Protein AF-A0A960DYG2-F1 (afdb_monomer_lite)

Secondary structure (DSSP, 8-state):
-HHHHHHHHHHHHHHHHHHHHH-TT-EEEEES---SS-----TTPPTTGGGHHHHH-TT--SEE-TTTTSS-TTTTHHHHIIIII-TTTTHHHHHHTT--EEEEEGGGGTT-THHHHHHHHHHTSPPEE-TTS-EEEEE-HHHHHHH---HHHHHHHIIIII--PPPTT--

Sequence (171 aa):
YAEIEARHANDRAFVAAIEDQVGPDAQIFQLPVIEFPEAQPVGRMEDYDLLRGYLADPDGSLSWSYGSIKGRPDSGWQFTLRDRIGPIGALPALLGLGFDGIWIDTYGYVDNPDEVDQIVEAVGVEPLVSDDGRFLFLDLTDFARRTAMTDEELRQAAIDLLGVTPPEGTP

Foldseek 3Di:
DVVVVVVLVLLLVLLVVVCVVQNFAAEEEEPDDADPPDGDDQQQDDGCPQCSSVSSCVVPRYHYDPPPLPDDPQNCLSVLCNPPQDPLSCLLLCQLLRHQKYKYFCSNQPVPNVSVVVNCVSLPDDWDAGPVRGMTMRGNPVVVVVVPDDSVRSQVSNCVRRVDRHDPPRD

Structure (mmCIF, N/CA/C/O backbone):
data_AF-A0A960DYG2-F1
#
_entry.id   AF-A0A960DYG2-F1
#
loop_
_atom_site.group_PDB
_atom_site.id
_atom_site.type_symbol
_atom_site.label_atom_id
_atom_site.label_alt_id
_atom_site.label_comp_id
_atom_site.label_asym_id
_atom_site.label_entity_id
_atom_site.label_seq_id
_atom_site.pdbx_PDB_ins_code
_atom_site.Cartn_x
_atom_site.Cartn_y
_atom_site.Cartn_z
_atom_site.occupancy
_atom_site.B_iso_or_equiv
_atom_site.auth_seq_id
_atom_site.auth_comp_id
_atom_site.auth_asym_id
_atom_site.auth_atom_id
_atom_site.pdbx_PDB_model_num
ATOM 1 N N . TYR A 1 1 ? 15.805 5.767 -23.703 1.00 68.44 1 TYR A N 1
ATOM 2 C CA . TYR A 1 1 ? 14.602 6.586 -23.963 1.00 68.44 1 TYR A CA 1
ATOM 3 C C . TYR A 1 1 ? 13.359 5.718 -24.076 1.00 68.44 1 TYR A C 1
ATOM 5 O O . TYR A 1 1 ? 12.535 5.828 -23.185 1.00 68.44 1 TYR A O 1
ATOM 13 N N . ALA A 1 2 ? 13.260 4.810 -25.056 1.00 83.69 2 ALA A N 1
ATOM 14 C CA . ALA A 1 2 ? 12.084 3.940 -25.214 1.00 83.69 2 ALA A CA 1
ATOM 15 C C . ALA A 1 2 ? 11.745 3.091 -23.968 1.00 83.69 2 ALA A C 1
ATOM 17 O O . ALA A 1 2 ? 10.588 3.004 -23.590 1.00 83.69 2 ALA A O 1
ATOM 18 N N . GLU A 1 3 ? 12.744 2.524 -23.285 1.00 82.56 3 GLU A N 1
ATOM 19 C CA . GLU A 1 3 ? 12.521 1.713 -22.071 1.00 82.56 3 G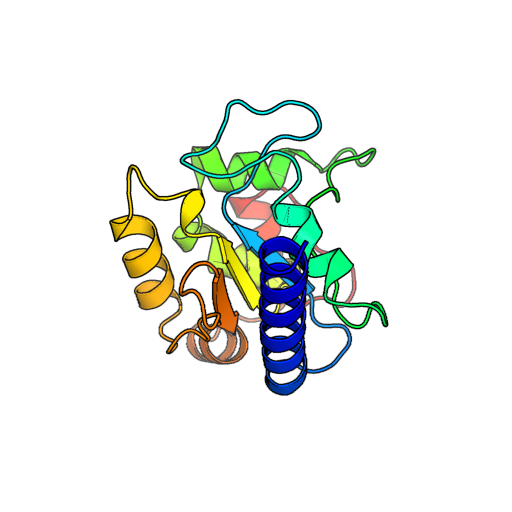LU A CA 1
ATOM 20 C C . GLU A 1 3 ? 11.966 2.528 -20.891 1.00 82.56 3 GLU A C 1
ATOM 22 O O . GLU A 1 3 ? 11.085 2.067 -20.175 1.00 82.56 3 GLU A O 1
ATOM 27 N N . ILE A 1 4 ? 12.439 3.767 -20.716 1.00 83.88 4 ILE A N 1
ATOM 28 C CA . ILE A 1 4 ? 11.950 4.674 -19.664 1.00 83.88 4 ILE A CA 1
ATOM 29 C C . ILE A 1 4 ? 10.500 5.073 -19.951 1.00 83.88 4 ILE A C 1
ATOM 31 O O . ILE A 1 4 ? 9.668 5.093 -19.050 1.00 83.88 4 ILE A O 1
ATOM 35 N N . GLU A 1 5 ? 10.193 5.375 -21.212 1.00 87.69 5 GLU A N 1
ATOM 36 C CA . GLU A 1 5 ? 8.838 5.716 -21.638 1.00 87.69 5 GLU A CA 1
ATOM 37 C C . GLU A 1 5 ? 7.875 4.537 -21.464 1.00 87.69 5 GLU A C 1
ATOM 39 O O . GLU A 1 5 ? 6.790 4.724 -20.918 1.00 87.69 5 GLU A O 1
ATOM 44 N N . ALA A 1 6 ? 8.294 3.328 -21.854 1.00 90.06 6 ALA A N 1
ATOM 45 C CA . ALA A 1 6 ? 7.522 2.106 -21.659 1.00 90.06 6 ALA A CA 1
ATOM 46 C C . ALA A 1 6 ? 7.245 1.846 -20.173 1.00 90.06 6 ALA A C 1
ATOM 48 O O . ALA A 1 6 ? 6.107 1.570 -19.807 1.00 90.06 6 ALA A O 1
ATOM 49 N N . ARG A 1 7 ? 8.250 2.029 -19.308 1.00 90.62 7 ARG A N 1
ATOM 50 C CA . ARG A 1 7 ? 8.089 1.925 -17.853 1.00 90.62 7 ARG A CA 1
ATOM 51 C C . ARG A 1 7 ? 7.061 2.922 -17.321 1.00 90.62 7 ARG A C 1
ATOM 53 O O . ARG A 1 7 ? 6.149 2.537 -16.608 1.00 90.62 7 ARG A O 1
ATOM 60 N N . HIS A 1 8 ? 7.158 4.193 -17.709 1.00 91.81 8 HIS A N 1
ATOM 61 C CA . HIS A 1 8 ? 6.186 5.196 -17.263 1.00 91.81 8 HIS A CA 1
ATOM 62 C C . HIS A 1 8 ? 4.778 4.929 -17.814 1.00 91.81 8 HIS A C 1
ATOM 64 O O . HIS A 1 8 ? 3.794 5.298 -17.182 1.00 91.81 8 HIS A O 1
ATOM 70 N N . ALA A 1 9 ? 4.664 4.345 -19.010 1.00 94.12 9 ALA A N 1
ATOM 71 C CA . ALA A 1 9 ? 3.379 3.946 -19.571 1.00 94.12 9 ALA A CA 1
ATOM 72 C C . ALA A 1 9 ? 2.760 2.774 -18.797 1.00 94.12 9 ALA A C 1
ATOM 74 O O . ALA A 1 9 ? 1.577 2.850 -18.483 1.00 94.12 9 ALA A O 1
ATOM 75 N N . ASN A 1 10 ? 3.560 1.761 -18.443 1.00 96.25 10 ASN A N 1
ATOM 76 C CA . ASN A 1 10 ? 3.153 0.658 -17.568 1.00 96.25 10 ASN A CA 1
ATOM 77 C C . ASN A 1 10 ? 2.643 1.182 -16.219 1.00 96.25 10 ASN A C 1
ATOM 79 O O . ASN A 1 10 ? 1.558 0.810 -15.792 1.00 96.25 10 ASN A O 1
ATOM 83 N N . ASP A 1 11 ? 3.371 2.115 -15.600 1.00 96.12 11 ASP A N 1
ATOM 84 C CA . ASP A 1 11 ? 2.989 2.665 -14.293 1.00 96.12 11 ASP A CA 1
ATOM 85 C C . ASP A 1 11 ? 1.662 3.422 -14.356 1.00 96.12 11 ASP A C 1
ATOM 87 O O . ASP A 1 11 ? 0.797 3.210 -13.513 1.00 96.12 11 ASP A O 1
ATOM 91 N N . ARG A 1 12 ? 1.469 4.265 -15.381 1.00 96.31 12 ARG A N 1
ATOM 92 C CA . ARG A 1 12 ? 0.200 4.982 -15.588 1.00 96.31 12 ARG A CA 1
ATOM 93 C C . ARG A 1 12 ? -0.961 4.038 -15.868 1.00 96.31 12 ARG A C 1
ATOM 95 O O . ARG A 1 12 ? -2.050 4.274 -15.368 1.00 96.31 12 ARG A O 1
ATOM 102 N N . ALA A 1 13 ? -0.745 3.001 -16.677 1.00 97.06 13 ALA A N 1
ATOM 103 C CA . ALA A 1 13 ? -1.784 2.016 -16.963 1.00 97.06 13 ALA A CA 1
ATOM 104 C C . ALA A 1 13 ? -2.187 1.255 -15.694 1.00 97.06 13 ALA A C 1
ATOM 106 O O . ALA A 1 13 ? -3.373 1.058 -15.446 1.00 97.06 13 ALA A O 1
ATOM 107 N N . PHE A 1 14 ? -1.205 0.886 -14.872 1.00 98.06 14 PHE A N 1
ATOM 108 C CA . PHE A 1 14 ? -1.442 0.205 -13.609 1.00 98.06 14 PHE A CA 1
ATOM 109 C C . PHE A 1 14 ? -2.165 1.099 -12.592 1.00 98.06 14 PHE A C 1
ATOM 111 O O . PHE A 1 14 ? -3.166 0.673 -12.027 1.00 98.06 14 PHE A O 1
ATOM 118 N N . VAL A 1 15 ? -1.728 2.351 -12.407 1.00 97.31 15 VAL A N 1
ATOM 119 C CA . VAL A 1 15 ? -2.413 3.314 -11.525 1.00 97.31 15 VAL A CA 1
ATOM 120 C C . VAL A 1 15 ? -3.837 3.593 -11.995 1.00 97.31 15 VAL A C 1
ATOM 122 O O . VAL A 1 15 ? -4.745 3.547 -11.176 1.00 97.31 15 VAL A O 1
ATOM 125 N N . ALA A 1 16 ? -4.065 3.781 -13.297 1.00 96.38 16 ALA A N 1
ATOM 126 C CA . ALA A 1 16 ? -5.416 3.968 -13.824 1.00 96.38 16 ALA A CA 1
ATOM 127 C C . ALA A 1 16 ? -6.329 2.762 -13.530 1.00 96.38 16 ALA A C 1
ATOM 129 O O . ALA A 1 16 ? -7.494 2.936 -13.189 1.00 96.38 16 ALA A O 1
ATOM 130 N N . ALA A 1 17 ? -5.802 1.534 -13.606 1.00 97.38 17 ALA A N 1
ATOM 131 C CA . ALA A 1 17 ? -6.561 0.337 -13.242 1.00 97.38 17 ALA A CA 1
ATOM 132 C C . ALA A 1 17 ? -6.890 0.278 -11.739 1.00 97.38 17 ALA A C 1
ATOM 134 O O . ALA A 1 17 ? -7.965 -0.194 -11.370 1.00 97.38 17 ALA A O 1
ATOM 135 N N . ILE A 1 18 ? -5.991 0.770 -10.878 1.00 97.56 18 ILE A N 1
ATOM 136 C CA . ILE A 1 18 ? -6.257 0.923 -9.441 1.00 97.56 18 ILE A CA 1
ATOM 137 C C . ILE A 1 18 ? -7.379 1.944 -9.226 1.00 97.56 18 ILE A C 1
ATOM 139 O O . ILE A 1 18 ? -8.352 1.630 -8.547 1.00 97.56 18 ILE A O 1
ATOM 143 N N . GLU A 1 19 ? -7.278 3.130 -9.830 1.00 95.25 19 GLU A N 1
ATOM 144 C CA . GLU A 1 19 ? -8.293 4.190 -9.738 1.00 95.25 19 GLU A CA 1
ATOM 145 C C . GLU A 1 19 ? -9.677 3.707 -10.192 1.00 95.25 19 GLU A C 1
ATOM 147 O O . GLU A 1 19 ? -10.671 3.962 -9.514 1.00 95.25 19 GLU A O 1
ATOM 152 N N . ASP A 1 20 ? -9.749 2.951 -11.290 1.00 95.88 20 ASP A N 1
ATOM 153 C CA . ASP A 1 20 ? -10.995 2.349 -11.778 1.00 95.88 20 ASP A CA 1
ATOM 154 C C . ASP A 1 20 ? -11.588 1.329 -10.788 1.00 95.88 20 ASP A C 1
ATOM 156 O O . ASP A 1 20 ? -12.809 1.150 -10.740 1.00 95.88 20 ASP A O 1
ATOM 160 N N . GLN A 1 21 ? -10.741 0.649 -10.005 1.00 95.88 21 GLN A N 1
ATOM 161 C CA . GLN A 1 21 ? -11.167 -0.361 -9.039 1.00 95.88 21 GLN A CA 1
ATOM 162 C C . GLN A 1 21 ? -11.644 0.246 -7.714 1.00 95.88 21 GLN A C 1
ATOM 164 O O . GLN A 1 21 ? -12.709 -0.145 -7.231 1.00 95.88 21 GLN A O 1
ATOM 169 N N . VAL A 1 22 ? -10.883 1.172 -7.120 1.00 94.62 22 VAL A N 1
ATOM 170 C CA . VAL A 1 22 ? -11.186 1.721 -5.780 1.00 94.62 22 VAL A CA 1
ATOM 171 C C . VAL A 1 22 ? -11.862 3.091 -5.797 1.00 94.62 22 VAL A C 1
ATOM 173 O O . VAL A 1 22 ? -12.450 3.496 -4.796 1.00 94.62 22 VAL A O 1
ATOM 176 N N . GLY A 1 23 ? -11.859 3.781 -6.936 1.00 93.31 23 GLY A N 1
ATOM 177 C CA . GLY A 1 23 ? -12.394 5.131 -7.071 1.00 93.31 23 GLY A CA 1
ATOM 178 C C . GLY A 1 23 ? -11.443 6.227 -6.566 1.00 93.31 23 GLY A C 1
ATOM 179 O O . GLY A 1 23 ? -10.348 5.944 -6.077 1.00 93.31 23 GLY A O 1
ATOM 180 N N . PRO A 1 24 ? -11.851 7.503 -6.707 1.00 90.94 24 PRO A N 1
ATOM 181 C CA . PRO A 1 24 ? -11.053 8.643 -6.267 1.00 90.94 24 PRO A CA 1
ATOM 182 C C . PRO A 1 24 ? -10.995 8.746 -4.737 1.00 90.94 24 PRO A C 1
ATOM 184 O O . PRO A 1 24 ? -11.845 8.212 -4.027 1.00 90.94 24 PRO A O 1
ATOM 187 N N . ASP A 1 25 ? -10.013 9.501 -4.253 1.00 90.88 25 ASP A N 1
ATOM 188 C CA . ASP A 1 25 ? -9.694 9.790 -2.850 1.00 90.88 25 ASP A CA 1
ATOM 189 C C . ASP A 1 25 ? -9.217 8.579 -2.021 1.00 90.88 25 ASP A C 1
ATOM 191 O O . ASP A 1 25 ? -8.921 8.726 -0.827 1.00 90.88 25 ASP A O 1
ATOM 195 N N . ALA A 1 26 ? -9.072 7.407 -2.650 1.00 94.56 26 ALA A N 1
ATOM 196 C CA . ALA A 1 26 ? -8.632 6.189 -1.985 1.00 94.56 26 ALA A CA 1
ATOM 197 C C . ALA A 1 26 ? -7.198 6.308 -1.436 1.00 94.56 26 ALA A C 1
ATOM 199 O O . ALA A 1 26 ? -6.295 6.890 -2.052 1.00 94.56 26 ALA A O 1
ATOM 200 N N . GLN A 1 27 ? -6.983 5.742 -0.250 1.00 94.56 27 GLN A N 1
ATOM 201 C CA . GLN A 1 27 ? -5.708 5.749 0.460 1.00 94.56 27 GLN A CA 1
ATOM 202 C C . GLN A 1 27 ? -4.961 4.431 0.224 1.00 94.56 27 GLN A C 1
ATOM 204 O O . GLN A 1 27 ? -5.396 3.357 0.644 1.00 94.56 27 GLN A O 1
ATOM 209 N N . ILE A 1 28 ? -3.791 4.509 -0.404 1.00 96.69 28 ILE A N 1
ATOM 210 C CA . ILE A 1 28 ? -2.979 3.357 -0.793 1.00 96.69 28 ILE A CA 1
ATOM 211 C C . ILE A 1 28 ? -1.756 3.231 0.118 1.00 96.69 28 ILE A C 1
ATOM 213 O O . ILE A 1 28 ? -0.870 4.095 0.154 1.00 96.69 28 ILE A O 1
ATOM 217 N N . PHE A 1 29 ? -1.680 2.121 0.849 1.00 96.62 29 PHE A N 1
ATOM 218 C CA . PHE A 1 29 ? -0.505 1.769 1.636 1.00 96.62 29 PHE A CA 1
ATOM 219 C C . PHE A 1 29 ? 0.547 1.096 0.753 1.00 96.62 29 PHE A C 1
ATOM 221 O O . PHE A 1 29 ? 0.235 0.193 -0.014 1.00 96.62 29 PHE A O 1
ATOM 228 N N . GLN A 1 30 ? 1.805 1.513 0.863 1.00 95.88 30 GLN A N 1
ATOM 229 C CA . GLN A 1 30 ? 2.891 1.021 0.020 1.00 95.88 30 GLN A CA 1
ATOM 230 C C . GLN A 1 30 ? 3.841 0.094 0.782 1.00 95.88 30 GLN A C 1
ATOM 232 O O . GLN A 1 30 ? 4.345 0.433 1.855 1.00 95.88 30 GLN A O 1
ATOM 237 N N . LEU A 1 31 ? 4.115 -1.058 0.1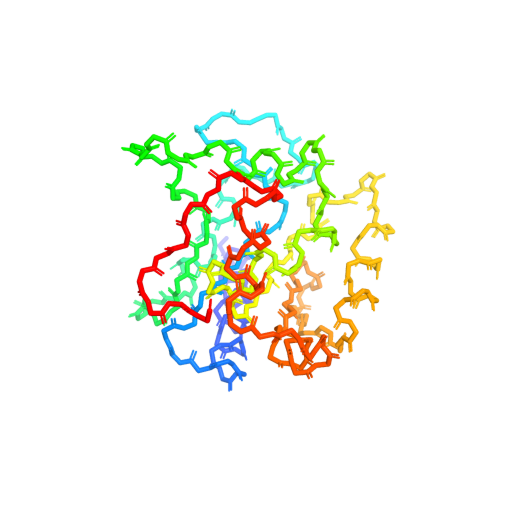74 1.00 95.44 31 LEU A N 1
ATOM 238 C CA . LEU A 1 31 ? 5.049 -2.078 0.629 1.00 95.44 31 LEU A CA 1
ATOM 239 C C . LEU A 1 31 ? 6.165 -2.319 -0.411 1.00 95.44 31 LEU A C 1
ATOM 241 O O . LEU A 1 31 ? 5.895 -2.277 -1.614 1.00 95.44 31 LEU A O 1
ATOM 245 N N . PRO A 1 32 ? 7.402 -2.625 0.027 1.00 92.56 32 PRO A N 1
ATOM 246 C CA . PRO A 1 32 ? 7.844 -2.663 1.424 1.00 92.56 32 PRO A CA 1
ATOM 247 C C . PRO A 1 32 ? 7.955 -1.257 2.039 1.00 92.56 32 PRO A C 1
ATOM 249 O O . PRO A 1 32 ? 8.065 -0.255 1.337 1.00 92.56 32 PRO A O 1
ATOM 252 N N . VAL A 1 33 ? 7.968 -1.177 3.372 1.00 89.31 33 VAL A N 1
ATOM 253 C CA . VAL A 1 33 ? 8.243 0.083 4.081 1.00 89.31 33 VAL A CA 1
ATOM 254 C C . VAL A 1 33 ? 9.738 0.398 3.997 1.00 89.31 33 VAL A C 1
ATOM 256 O O . VAL A 1 33 ? 10.567 -0.333 4.546 1.00 89.31 33 VAL A O 1
ATOM 259 N N . ILE A 1 34 ? 10.082 1.515 3.354 1.00 81.12 34 ILE A N 1
ATOM 260 C CA . ILE A 1 34 ? 11.467 1.965 3.156 1.00 81.12 34 ILE A CA 1
ATOM 261 C C . ILE A 1 34 ? 11.721 3.265 3.924 1.00 81.12 34 ILE A C 1
ATOM 263 O O . ILE A 1 34 ? 10.898 4.182 3.918 1.00 81.12 34 ILE A O 1
ATOM 267 N N . GLU A 1 35 ? 12.882 3.349 4.579 1.00 69.50 35 GLU A N 1
ATOM 268 C CA . GLU A 1 35 ? 13.349 4.570 5.241 1.00 69.50 35 GLU A CA 1
ATOM 269 C C . GLU A 1 35 ? 13.644 5.678 4.221 1.00 69.50 35 GLU A C 1
ATOM 271 O O . GLU A 1 35 ? 14.192 5.447 3.149 1.00 69.50 35 GLU A O 1
ATOM 276 N N . PHE A 1 36 ? 13.285 6.913 4.557 1.00 60.06 36 PHE A N 1
ATOM 277 C CA . PHE A 1 36 ? 13.577 8.090 3.742 1.00 60.06 36 PHE A CA 1
ATOM 278 C C . PHE A 1 36 ? 14.397 9.084 4.577 1.00 60.06 36 PHE A C 1
ATOM 280 O O . PHE A 1 36 ? 14.020 9.323 5.729 1.00 60.06 36 PHE A O 1
ATOM 287 N N . PRO A 1 37 ? 15.457 9.730 4.044 1.00 51.75 37 PRO A N 1
ATOM 288 C CA . PRO A 1 37 ? 15.900 9.761 2.640 1.00 51.75 37 PRO A CA 1
ATOM 289 C C . PRO A 1 37 ? 16.990 8.743 2.252 1.00 51.75 37 PRO A C 1
ATOM 291 O O . PRO A 1 37 ? 17.316 8.657 1.075 1.00 51.75 37 PRO A O 1
ATOM 294 N N . GLU A 1 38 ? 17.563 8.002 3.204 1.00 51.59 38 GLU A N 1
ATOM 295 C CA . GLU A 1 38 ? 18.647 7.038 2.964 1.00 51.59 38 GLU A CA 1
ATOM 296 C C . GLU A 1 38 ? 18.250 5.676 3.542 1.00 51.59 38 GLU A C 1
ATOM 298 O O . GLU A 1 38 ? 18.215 5.506 4.759 1.00 51.59 38 GLU A O 1
ATOM 303 N N . ALA A 1 39 ? 17.963 4.706 2.676 1.00 60.44 39 ALA A N 1
ATOM 304 C CA . ALA A 1 39 ? 17.815 3.305 3.055 1.00 60.44 39 ALA A CA 1
ATOM 305 C C . ALA A 1 39 ? 18.933 2.493 2.399 1.00 60.44 39 ALA A C 1
ATOM 307 O O . ALA A 1 39 ? 19.432 2.851 1.331 1.00 60.44 39 ALA A O 1
ATOM 308 N N . GLN A 1 40 ? 19.321 1.372 3.009 1.00 62.53 40 GLN A N 1
ATOM 309 C CA . GLN A 1 40 ? 20.039 0.365 2.231 1.00 62.53 40 GLN A CA 1
ATOM 310 C C . GLN A 1 40 ? 19.121 -0.140 1.107 1.00 62.53 40 GLN A C 1
ATOM 312 O O . GLN A 1 40 ? 17.906 -0.193 1.320 1.00 62.53 40 GLN A O 1
ATOM 317 N N . PRO A 1 41 ? 19.671 -0.522 -0.059 1.00 67.50 41 PRO A N 1
ATOM 318 C CA . PRO A 1 41 ? 18.874 -1.097 -1.134 1.00 67.50 41 PRO A CA 1
ATOM 319 C C . PRO A 1 41 ? 18.008 -2.247 -0.607 1.00 67.50 41 PRO A C 1
ATOM 321 O O . PRO A 1 41 ? 18.527 -3.195 -0.015 1.00 67.50 41 PRO A O 1
ATOM 324 N N . VAL A 1 42 ? 16.692 -2.149 -0.801 1.00 82.25 42 VAL A N 1
ATOM 325 C CA . VAL A 1 42 ? 15.748 -3.211 -0.440 1.00 82.25 42 VAL A CA 1
ATOM 326 C C . VAL A 1 42 ? 15.563 -4.092 -1.666 1.00 82.25 42 VAL A C 1
ATOM 328 O O . VAL A 1 42 ? 14.918 -3.705 -2.642 1.00 82.25 42 VAL A O 1
ATOM 331 N N . GLY A 1 43 ? 16.203 -5.261 -1.650 1.00 86.81 43 GLY A N 1
ATOM 332 C CA . GLY A 1 43 ? 16.188 -6.183 -2.777 1.00 86.81 43 GLY A CA 1
ATOM 333 C C . GLY A 1 43 ? 16.755 -5.557 -4.057 1.00 86.81 43 GLY A C 1
ATOM 334 O O . GLY A 1 43 ? 17.933 -5.209 -4.129 1.00 86.81 43 GLY A O 1
ATOM 335 N N . ARG A 1 44 ? 15.912 -5.440 -5.088 1.00 90.56 44 ARG A N 1
ATOM 336 C CA . ARG A 1 44 ? 16.233 -4.824 -6.391 1.00 90.56 44 ARG A CA 1
ATOM 337 C C . ARG A 1 44 ? 15.638 -3.427 -6.575 1.00 90.56 44 ARG A C 1
ATOM 339 O O . ARG A 1 44 ? 15.685 -2.912 -7.691 1.00 90.56 44 ARG A O 1
ATOM 346 N N . MET A 1 45 ? 15.041 -2.844 -5.537 1.00 89.75 45 MET A N 1
ATOM 347 C CA . MET A 1 45 ? 14.458 -1.507 -5.632 1.00 89.75 45 MET A CA 1
ATOM 348 C C . MET A 1 45 ? 15.549 -0.446 -5.793 1.00 89.75 45 MET A C 1
ATOM 350 O O . MET A 1 45 ? 16.602 -0.510 -5.154 1.00 89.75 45 MET A O 1
ATOM 354 N N . GLU A 1 46 ? 15.281 0.526 -6.656 1.00 85.25 46 GLU A N 1
ATOM 355 C CA . GLU A 1 46 ? 16.050 1.753 -6.810 1.00 85.25 46 GLU A CA 1
ATOM 356 C C . GLU A 1 46 ? 15.526 2.820 -5.840 1.00 85.25 46 GLU A C 1
ATOM 358 O O . GLU A 1 46 ? 14.376 2.782 -5.381 1.00 85.25 46 GLU A O 1
ATOM 363 N N . ASP A 1 47 ? 16.371 3.809 -5.545 1.00 77.56 47 ASP A N 1
ATOM 364 C CA . ASP A 1 47 ? 15.947 4.972 -4.773 1.00 77.56 47 ASP A CA 1
ATOM 365 C C . ASP A 1 47 ? 14.707 5.602 -5.423 1.00 77.56 47 ASP A C 1
ATOM 367 O O . ASP A 1 47 ? 14.645 5.784 -6.641 1.00 77.56 47 ASP A O 1
ATOM 371 N N . TYR A 1 48 ? 13.735 5.982 -4.592 1.00 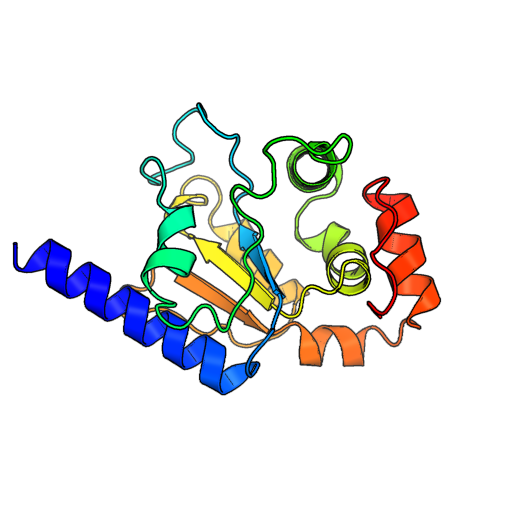79.12 48 TYR A N 1
ATOM 372 C CA . TYR A 1 48 ? 12.495 6.641 -5.014 1.00 79.12 48 TYR A CA 1
ATOM 373 C C . TYR A 1 48 ? 11.537 5.796 -5.865 1.00 79.12 48 TYR A C 1
ATOM 375 O O . TYR A 1 48 ? 10.564 6.353 -6.372 1.00 79.12 48 TYR A O 1
ATOM 383 N N . ASP A 1 49 ? 11.721 4.478 -5.988 1.00 87.88 49 ASP A N 1
ATOM 384 C CA . ASP A 1 49 ? 10.764 3.632 -6.720 1.00 87.88 49 ASP A CA 1
ATOM 385 C C . ASP A 1 49 ? 9.333 3.742 -6.164 1.00 87.88 49 ASP A C 1
ATOM 387 O O . ASP A 1 49 ? 8.367 3.751 -6.924 1.00 87.88 49 ASP A O 1
ATOM 391 N N . LEU A 1 50 ? 9.181 3.952 -4.854 1.00 86.19 50 LEU A N 1
ATOM 392 C CA . LEU A 1 50 ? 7.875 4.182 -4.230 1.00 86.19 50 LEU A CA 1
ATOM 393 C C . LEU A 1 50 ? 7.241 5.542 -4.599 1.00 86.19 50 LEU A C 1
ATOM 395 O O . LEU A 1 50 ? 6.043 5.724 -4.399 1.00 86.19 50 LEU A O 1
ATOM 399 N N . LEU A 1 51 ? 7.981 6.485 -5.200 1.00 89.75 51 LEU A N 1
ATOM 400 C CA . LEU A 1 51 ? 7.389 7.698 -5.788 1.00 89.75 51 LEU A CA 1
ATOM 401 C C . LEU A 1 51 ? 6.680 7.431 -7.120 1.00 89.75 51 LEU A C 1
ATOM 403 O O . LEU A 1 51 ? 5.967 8.307 -7.607 1.00 89.75 51 LEU A O 1
ATOM 407 N N . ARG A 1 52 ? 6.852 6.251 -7.727 1.00 92.56 52 ARG A N 1
ATOM 408 C CA . ARG A 1 52 ? 6.269 5.955 -9.043 1.00 92.56 52 ARG A CA 1
ATOM 409 C C . ARG A 1 52 ? 4.744 5.986 -9.036 1.00 92.56 52 ARG A C 1
ATOM 411 O O . ARG A 1 52 ? 4.191 6.451 -10.024 1.00 92.56 52 ARG A O 1
ATOM 418 N N . GLY A 1 53 ? 4.095 5.615 -7.927 1.00 90.94 53 GLY A N 1
ATOM 419 C CA . GLY A 1 53 ? 2.644 5.782 -7.751 1.00 90.94 53 GLY A CA 1
ATOM 420 C C . GLY A 1 53 ? 2.212 7.241 -7.939 1.00 90.94 53 GLY A C 1
ATOM 421 O O . GLY A 1 53 ? 1.441 7.543 -8.842 1.00 90.94 53 GLY A O 1
ATOM 422 N N . TYR A 1 54 ? 2.831 8.170 -7.202 1.00 90.81 54 TYR A N 1
ATOM 423 C CA . TYR A 1 54 ? 2.573 9.612 -7.333 1.00 90.81 54 TYR A CA 1
ATOM 424 C C . TYR A 1 54 ? 2.837 10.166 -8.738 1.00 90.81 54 TYR A C 1
ATOM 426 O O . TYR A 1 54 ? 2.156 11.078 -9.188 1.00 90.81 54 TYR A O 1
ATOM 434 N N . LEU A 1 55 ? 3.872 9.677 -9.426 1.00 91.88 55 LEU A N 1
ATOM 435 C CA . LEU A 1 55 ? 4.207 10.150 -10.774 1.00 91.88 55 LEU A CA 1
ATOM 436 C C . LEU A 1 55 ? 3.243 9.618 -11.841 1.00 91.88 55 LEU A C 1
ATOM 438 O O . LEU A 1 55 ? 3.134 10.210 -12.918 1.00 91.88 55 LEU A O 1
ATOM 442 N N . ALA A 1 56 ? 2.604 8.485 -11.564 1.00 94.38 56 ALA A N 1
ATOM 443 C CA . ALA A 1 56 ? 1.645 7.833 -12.438 1.00 94.38 56 ALA A CA 1
ATOM 444 C C . ALA A 1 56 ? 0.186 8.240 -12.159 1.00 94.38 56 ALA A C 1
ATOM 446 O O . ALA A 1 56 ? -0.655 7.961 -13.009 1.00 94.38 56 ALA A O 1
ATOM 447 N N . ASP A 1 57 ? -0.068 8.956 -11.059 1.00 92.25 57 ASP A N 1
ATOM 448 C CA . ASP A 1 57 ? -1.326 9.624 -10.690 1.00 92.25 57 ASP A CA 1
ATOM 449 C C . ASP A 1 57 ? -1.217 11.151 -10.934 1.00 92.25 57 ASP A C 1
ATOM 451 O O . ASP A 1 57 ? -0.920 11.927 -10.021 1.00 92.25 57 ASP A O 1
ATOM 455 N N . PRO A 1 58 ? -1.363 11.625 -12.186 1.00 86.75 58 PRO A N 1
ATOM 456 C CA . PRO A 1 58 ? -1.149 13.032 -12.524 1.00 86.75 58 PRO A CA 1
ATOM 457 C C . PRO A 1 58 ? -2.227 13.972 -11.972 1.00 86.75 58 PRO A C 1
ATOM 459 O O . PRO A 1 58 ? -1.950 15.162 -11.798 1.00 86.75 58 PRO A O 1
ATOM 462 N N . ASP A 1 59 ? -3.433 13.459 -11.729 1.00 88.69 59 ASP A N 1
ATOM 463 C CA . ASP A 1 59 ? -4.562 14.240 -11.223 1.00 88.69 59 ASP A CA 1
ATOM 464 C C . ASP A 1 59 ? -4.591 14.273 -9.682 1.00 88.69 59 ASP A C 1
ATOM 466 O O . ASP A 1 59 ? -5.319 15.081 -9.100 1.00 88.69 59 ASP A O 1
ATOM 470 N N . GLY A 1 60 ? -3.741 13.472 -9.024 1.00 89.69 60 GLY A N 1
ATOM 471 C CA . GLY A 1 60 ? -3.636 13.381 -7.570 1.00 89.69 60 GLY A CA 1
ATOM 472 C C . GLY A 1 60 ? -4.901 12.804 -6.950 1.00 89.69 60 GLY A C 1
ATOM 473 O O . GLY A 1 60 ? -5.333 13.277 -5.897 1.00 89.69 60 GLY A O 1
ATOM 474 N N . SER A 1 61 ? -5.534 11.865 -7.654 1.00 91.56 61 SER A N 1
ATOM 475 C CA . SER A 1 61 ? -6.810 11.280 -7.261 1.00 91.56 61 SER A CA 1
ATOM 476 C C . SER A 1 61 ? -6.647 10.259 -6.138 1.00 91.56 61 SER A C 1
ATOM 478 O O . SER A 1 61 ? -7.587 10.038 -5.382 1.00 91.56 61 SER A O 1
ATOM 480 N N . LEU A 1 62 ? -5.451 9.690 -5.978 1.00 94.12 62 LEU A N 1
ATOM 481 C CA . LEU A 1 62 ? -5.108 8.749 -4.926 1.00 94.12 62 LEU A CA 1
ATOM 482 C C . LEU A 1 62 ? -4.168 9.393 -3.907 1.00 94.12 62 LEU A C 1
ATOM 484 O O . LEU A 1 62 ? -3.344 10.264 -4.195 1.00 94.12 62 LEU A O 1
ATOM 488 N N . SER A 1 63 ? -4.257 8.919 -2.671 1.00 92.94 63 SER A N 1
ATOM 489 C CA . SER A 1 63 ? -3.293 9.246 -1.624 1.00 92.94 63 SER A CA 1
ATOM 490 C C . SER A 1 63 ? -2.399 8.052 -1.348 1.00 92.94 63 SER A C 1
ATOM 492 O O . SER A 1 63 ? -2.839 6.911 -1.350 1.00 92.94 63 SER A O 1
ATOM 494 N N . TRP A 1 64 ? -1.131 8.311 -1.064 1.00 92.12 64 TRP A N 1
ATOM 495 C CA . TRP A 1 64 ? -0.101 7.279 -0.998 1.00 92.12 64 TRP A CA 1
ATOM 496 C C . TRP A 1 64 ? 0.679 7.403 0.315 1.00 9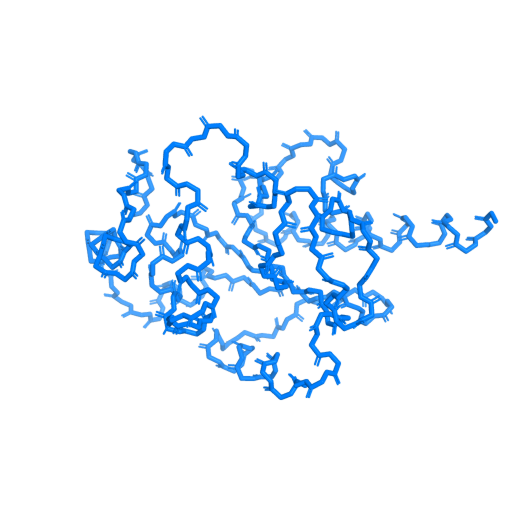2.12 64 TRP A C 1
ATOM 498 O O . TRP A 1 64 ? 0.891 8.514 0.819 1.00 92.12 64 TRP A O 1
ATOM 508 N N . SER A 1 65 ? 1.107 6.278 0.895 1.00 89.38 65 SER A N 1
ATOM 509 C CA . SER A 1 65 ? 1.748 6.276 2.217 1.00 89.38 65 SER A CA 1
ATOM 510 C C . SER A 1 65 ? 3.244 6.619 2.212 1.00 89.38 65 SER A C 1
ATOM 512 O O . SER A 1 65 ? 3.761 7.038 3.257 1.00 89.38 65 SER A O 1
ATOM 514 N N . TYR A 1 66 ? 3.967 6.456 1.099 1.00 80.12 66 TYR A N 1
ATOM 515 C CA . TYR A 1 66 ? 5.414 6.698 1.052 1.00 80.12 66 TYR A CA 1
ATOM 516 C C . TYR A 1 66 ? 5.759 8.190 1.162 1.00 80.12 66 TYR A C 1
ATOM 518 O O . TYR A 1 66 ? 5.056 9.056 0.672 1.00 80.12 66 TYR A O 1
ATOM 526 N N . GLY A 1 67 ? 6.853 8.548 1.836 1.00 65.56 67 GLY A N 1
ATOM 527 C CA . GLY A 1 67 ? 7.256 9.958 1.976 1.00 65.56 67 GLY A CA 1
ATOM 528 C C . GLY A 1 67 ? 6.402 10.804 2.941 1.00 65.56 67 GLY A C 1
ATOM 529 O O . GLY A 1 67 ? 6.829 11.897 3.322 1.00 65.56 67 GLY A O 1
ATOM 530 N N . SER A 1 68 ? 5.283 10.278 3.459 1.00 58.69 68 SER A N 1
ATOM 531 C CA . SER A 1 68 ? 4.493 10.874 4.562 1.00 58.69 68 SER A CA 1
ATOM 532 C C . SER A 1 68 ? 5.270 11.009 5.892 1.00 58.69 68 SER A C 1
ATOM 534 O O . SER A 1 68 ? 4.827 11.669 6.831 1.00 58.69 68 SER A O 1
ATOM 536 N N . ILE A 1 69 ? 6.481 10.444 5.943 1.00 50.03 69 ILE A N 1
ATOM 537 C CA . ILE A 1 69 ? 7.417 10.383 7.077 1.00 50.03 69 ILE A CA 1
ATOM 538 C C . ILE A 1 69 ? 8.020 11.761 7.438 1.00 50.03 69 ILE A C 1
ATOM 540 O O . ILE A 1 69 ? 8.507 11.956 8.557 1.00 50.03 69 ILE A O 1
ATOM 544 N N . LYS A 1 70 ? 7.982 12.764 6.547 1.00 39.00 70 LYS A N 1
ATOM 545 C CA . LYS A 1 70 ? 8.632 14.061 6.810 1.00 39.00 70 LYS A CA 1
ATOM 546 C C . LYS A 1 70 ? 7.793 14.973 7.721 1.00 39.00 70 LYS A C 1
ATOM 548 O O . LYS A 1 70 ? 6.900 15.679 7.266 1.00 39.00 70 LYS A O 1
ATOM 553 N N . GLY A 1 71 ? 8.183 15.053 8.998 1.00 37.47 71 GLY A N 1
ATOM 554 C CA . GLY A 1 71 ? 7.844 16.174 9.890 1.00 37.47 71 GLY A CA 1
ATOM 555 C C . GLY A 1 71 ? 6.637 15.994 10.817 1.00 37.47 71 GLY A C 1
ATOM 556 O O . GLY A 1 71 ? 6.239 16.972 11.449 1.00 37.47 71 GLY A O 1
ATOM 557 N N . ARG A 1 72 ? 6.074 14.784 10.942 1.00 47.50 72 ARG A N 1
ATOM 558 C CA . ARG A 1 72 ? 5.070 14.467 11.973 1.00 47.50 72 ARG A CA 1
ATOM 559 C C . ARG A 1 72 ? 5.690 13.611 13.091 1.00 47.50 72 ARG A C 1
ATOM 561 O O . ARG A 1 72 ? 6.448 12.700 12.766 1.00 47.50 72 ARG A O 1
ATOM 568 N N . PRO A 1 73 ? 5.379 13.865 14.378 1.00 43.56 73 PRO A N 1
ATOM 569 C CA . PRO A 1 73 ? 5.839 13.049 15.513 1.00 43.56 73 PRO A CA 1
ATOM 570 C C . PRO A 1 73 ? 5.482 11.553 15.413 1.00 43.56 73 PRO A C 1
ATOM 572 O O . PRO A 1 73 ? 6.125 10.737 16.065 1.00 43.56 73 PRO A O 1
ATOM 575 N N . ASP A 1 74 ? 4.509 11.207 14.564 1.00 54.72 74 ASP A N 1
ATOM 576 C CA . ASP A 1 74 ? 3.923 9.868 14.432 1.00 54.72 74 ASP A CA 1
ATOM 577 C C . ASP A 1 74 ? 4.579 8.988 13.347 1.00 54.72 74 ASP A C 1
ATOM 579 O O . ASP A 1 74 ? 4.080 7.918 13.033 1.00 54.72 74 ASP A O 1
ATOM 583 N N . SER A 1 75 ? 5.702 9.380 12.742 1.00 59.81 75 SER A N 1
ATOM 584 C CA . SER A 1 75 ? 6.278 8.680 11.575 1.00 59.81 75 SER A CA 1
ATOM 585 C C . SER A 1 75 ? 6.887 7.289 11.842 1.00 59.81 75 SER A C 1
ATOM 587 O O . SER A 1 75 ? 7.245 6.585 10.900 1.00 59.81 75 SER A O 1
ATOM 589 N N . GLY A 1 76 ? 6.990 6.858 13.104 1.00 78.38 76 GLY A N 1
ATOM 590 C CA . GLY A 1 76 ? 7.590 5.571 13.485 1.00 78.38 76 GLY A CA 1
ATOM 591 C C . GLY A 1 76 ? 6.689 4.346 13.300 1.00 78.38 76 GLY A C 1
ATOM 592 O O . GLY A 1 76 ? 7.158 3.208 13.390 1.00 78.38 76 GLY A O 1
ATOM 593 N N . TRP A 1 77 ? 5.395 4.546 13.056 1.00 88.31 77 TRP A N 1
ATOM 594 C CA . TRP A 1 77 ? 4.437 3.444 13.042 1.00 88.31 77 TRP A CA 1
ATOM 595 C C . TRP A 1 77 ? 4.647 2.485 11.874 1.00 88.31 77 TRP A C 1
ATOM 597 O O . TRP A 1 77 ? 4.509 1.280 12.051 1.00 88.31 77 TRP A O 1
ATOM 607 N N . GLN A 1 78 ? 5.056 2.990 10.704 1.00 89.69 78 GLN A N 1
ATOM 608 C CA . GLN A 1 78 ? 5.337 2.142 9.541 1.00 89.69 78 GLN A CA 1
ATOM 609 C C . GLN A 1 78 ? 6.548 1.237 9.804 1.00 89.69 78 GLN A C 1
ATOM 611 O O . GLN A 1 78 ? 6.566 0.087 9.376 1.00 89.69 78 GLN A O 1
ATOM 616 N N . PHE A 1 79 ? 7.529 1.705 10.583 1.00 88.56 79 PHE A N 1
ATOM 617 C CA . PHE A 1 79 ? 8.639 0.863 11.040 1.00 88.56 79 PHE A CA 1
ATOM 618 C C . PHE A 1 79 ? 8.198 -0.134 12.107 1.00 88.56 79 PHE A C 1
ATOM 620 O O . PHE A 1 79 ? 8.670 -1.260 12.120 1.00 88.56 79 PHE A O 1
ATOM 627 N N . THR A 1 80 ? 7.246 0.229 12.968 1.00 91.62 80 THR A N 1
ATOM 628 C CA . THR A 1 80 ? 6.631 -0.736 13.897 1.00 91.62 80 THR A CA 1
ATOM 629 C C . THR A 1 80 ? 5.888 -1.834 13.132 1.00 91.62 80 THR A C 1
ATOM 631 O O . THR A 1 80 ? 6.056 -3.014 13.443 1.00 91.62 80 THR A O 1
ATOM 634 N N . LEU A 1 81 ? 5.146 -1.461 12.083 1.00 93.69 81 LEU A N 1
ATOM 635 C CA . LEU A 1 81 ? 4.524 -2.394 11.149 1.00 93.69 81 LEU A CA 1
ATOM 63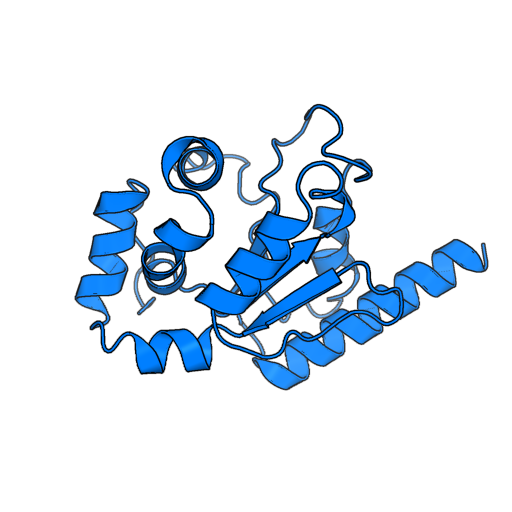6 C C . LEU A 1 81 ? 5.578 -3.309 10.522 1.00 93.69 81 LEU A C 1
ATOM 638 O O . LEU A 1 81 ? 5.446 -4.521 10.625 1.00 93.69 81 LEU A O 1
ATOM 642 N N . ARG A 1 82 ? 6.647 -2.750 9.943 1.00 91.25 82 ARG A N 1
ATOM 643 C CA . ARG A 1 82 ? 7.733 -3.505 9.294 1.00 91.25 82 ARG A CA 1
ATOM 644 C C . ARG A 1 82 ? 8.459 -4.453 10.253 1.00 91.25 82 ARG A C 1
ATOM 646 O O . ARG A 1 82 ? 8.601 -5.632 9.964 1.00 91.25 82 ARG A O 1
ATOM 653 N N . ASP A 1 83 ? 8.920 -3.933 11.387 1.00 90.50 83 ASP A N 1
ATOM 654 C CA . ASP A 1 83 ? 9.926 -4.591 12.228 1.00 90.50 83 ASP A CA 1
ATOM 655 C C . ASP A 1 83 ? 9.327 -5.462 13.338 1.00 90.50 83 ASP A C 1
ATOM 657 O O . ASP A 1 83 ? 10.052 -6.239 13.965 1.00 90.50 83 ASP A O 1
ATOM 661 N N . ARG A 1 84 ? 8.034 -5.299 13.655 1.00 93.50 84 ARG A N 1
ATOM 662 C CA . ARG A 1 84 ? 7.407 -5.969 14.810 1.00 93.50 84 ARG A CA 1
ATOM 663 C C . ARG A 1 84 ? 6.094 -6.665 14.502 1.00 93.50 84 ARG A C 1
ATOM 665 O O . ARG A 1 84 ? 5.879 -7.754 15.024 1.00 93.50 84 ARG A O 1
ATOM 672 N N . ILE A 1 85 ? 5.212 -6.031 13.733 1.00 96.19 85 ILE A N 1
ATOM 673 C CA . ILE A 1 85 ? 3.849 -6.542 13.517 1.00 96.19 85 ILE A CA 1
ATOM 674 C C . ILE A 1 85 ? 3.761 -7.412 12.256 1.00 96.19 85 ILE A C 1
ATOM 676 O O . ILE A 1 85 ? 3.068 -8.427 12.248 1.00 96.19 85 ILE A O 1
ATOM 680 N N . GLY A 1 86 ? 4.488 -7.030 11.210 1.00 95.19 86 GLY A N 1
ATOM 681 C CA . GLY A 1 86 ? 4.393 -7.590 9.869 1.00 95.19 86 GLY A CA 1
ATOM 682 C C . GLY A 1 86 ? 3.173 -7.070 9.087 1.00 95.19 86 GLY A C 1
ATOM 683 O O . GLY A 1 86 ? 2.171 -6.671 9.692 1.00 95.19 86 GLY A O 1
ATOM 684 N N . PRO A 1 87 ? 3.211 -7.100 7.739 1.00 95.19 87 PRO A N 1
ATOM 685 C CA . PRO A 1 87 ? 2.116 -6.609 6.897 1.00 95.19 87 PRO A CA 1
ATOM 686 C C . PRO A 1 87 ? 0.768 -7.291 7.166 1.00 95.19 87 PRO A C 1
ATOM 688 O O . PRO A 1 87 ? -0.252 -6.616 7.266 1.00 95.19 87 PRO A O 1
ATOM 691 N N . ILE A 1 88 ? 0.768 -8.616 7.357 1.00 97.31 88 ILE A N 1
ATOM 692 C CA . ILE A 1 88 ? -0.451 -9.404 7.612 1.00 97.31 88 ILE A CA 1
ATOM 693 C C . ILE A 1 88 ? -1.068 -9.048 8.970 1.00 97.31 88 ILE A C 1
ATOM 695 O O . ILE A 1 88 ? -2.274 -8.837 9.075 1.00 97.31 88 ILE A O 1
ATOM 699 N N . GLY A 1 89 ? -0.244 -8.951 10.019 1.00 97.19 89 GLY A N 1
ATOM 700 C CA . GLY A 1 89 ? -0.716 -8.619 11.365 1.00 97.19 89 GLY A CA 1
ATOM 701 C C . GLY A 1 89 ? -1.274 -7.200 11.468 1.00 97.19 89 GLY A C 1
ATOM 702 O O . GLY A 1 89 ? -2.126 -6.932 12.311 1.00 97.19 89 GLY A O 1
ATOM 703 N N . ALA A 1 90 ? -0.823 -6.297 10.595 1.00 97.06 90 ALA A N 1
ATOM 704 C CA . ALA A 1 90 ? -1.235 -4.904 10.592 1.00 97.06 90 ALA A CA 1
ATOM 705 C C . ALA A 1 90 ? -2.494 -4.620 9.759 1.00 97.06 90 ALA A C 1
ATOM 707 O O . ALA A 1 90 ? -2.971 -3.490 9.799 1.00 97.06 90 ALA A O 1
ATOM 708 N N . LEU A 1 91 ? -3.065 -5.599 9.045 1.00 97.69 91 LEU A N 1
ATOM 709 C CA . LEU A 1 91 ? -4.231 -5.378 8.174 1.00 97.69 91 LEU A CA 1
ATOM 710 C C . LEU A 1 91 ? -5.415 -4.677 8.880 1.00 97.69 91 LEU A C 1
ATOM 712 O O . LEU A 1 91 ? -5.921 -3.704 8.321 1.00 97.69 91 LEU A O 1
ATOM 716 N N . PRO A 1 92 ? -5.838 -5.059 10.107 1.00 97.19 92 PRO A N 1
ATOM 717 C CA . PRO A 1 92 ? -6.912 -4.341 10.804 1.00 97.19 92 PRO A CA 1
ATOM 718 C C . PRO A 1 92 ? -6.546 -2.892 11.142 1.00 97.19 92 PRO A C 1
ATOM 720 O O . PRO A 1 92 ? -7.380 -1.998 11.050 1.00 97.19 92 PRO A O 1
ATOM 723 N N . ALA A 1 93 ? -5.284 -2.651 11.503 1.00 96.44 93 ALA A N 1
ATOM 724 C CA . ALA A 1 93 ? -4.794 -1.313 11.795 1.00 96.44 93 ALA A CA 1
ATOM 725 C C . ALA A 1 93 ? -4.715 -0.442 10.534 1.00 96.44 93 ALA A C 1
ATOM 727 O O . ALA A 1 93 ? -5.034 0.739 10.599 1.00 96.44 93 ALA A O 1
ATOM 728 N N . LEU A 1 94 ? -4.328 -1.008 9.385 1.00 96.56 94 LEU A N 1
ATOM 729 C CA . LEU A 1 94 ? -4.326 -0.298 8.105 1.00 96.56 94 LEU A CA 1
ATOM 730 C C . LEU A 1 94 ? -5.743 0.143 7.714 1.00 96.56 94 LEU A C 1
ATOM 732 O O . LEU A 1 94 ? -5.930 1.306 7.367 1.00 96.56 94 LEU A O 1
ATOM 736 N N . LEU A 1 95 ? -6.740 -0.732 7.870 1.00 96.75 95 LEU A N 1
ATOM 737 C CA . LEU A 1 95 ? -8.147 -0.363 7.683 1.00 96.75 95 LEU A CA 1
ATOM 738 C C . LEU A 1 95 ? -8.584 0.760 8.636 1.00 96.75 95 LEU A C 1
ATOM 740 O O . LEU A 1 95 ? -9.190 1.729 8.194 1.00 96.75 95 LEU A O 1
ATOM 744 N N . GLY A 1 96 ? -8.236 0.670 9.926 1.00 94.88 96 GLY A N 1
ATOM 745 C CA . GLY A 1 96 ? -8.572 1.705 10.913 1.00 94.88 96 GLY A CA 1
ATOM 746 C C . GLY A 1 96 ? -7.893 3.050 10.652 1.00 94.88 96 GLY A C 1
ATOM 747 O O . GLY A 1 96 ? -8.430 4.099 10.994 1.00 94.88 96 GLY A O 1
ATOM 748 N N . LEU A 1 97 ? -6.723 3.044 10.008 1.00 94.06 97 LEU A N 1
ATOM 749 C CA . LEU A 1 97 ? -6.051 4.250 9.514 1.00 94.06 97 LEU A CA 1
ATOM 750 C C . LEU A 1 97 ? -6.670 4.796 8.216 1.00 94.06 97 LEU A C 1
ATOM 752 O O . LEU A 1 97 ? -6.244 5.856 7.756 1.00 94.06 97 LEU A O 1
ATOM 756 N N . GLY A 1 98 ? -7.670 4.109 7.660 1.00 94.31 98 GLY A N 1
ATOM 757 C CA . GLY A 1 98 ? -8.398 4.506 6.461 1.00 94.31 98 GLY A CA 1
ATOM 758 C C . GLY A 1 98 ? -7.742 4.079 5.153 1.00 94.31 98 GLY A C 1
ATOM 759 O O . GLY A 1 98 ? -8.028 4.704 4.144 1.00 94.31 98 GLY A O 1
ATOM 760 N N . PHE A 1 99 ? -6.848 3.082 5.150 1.00 96.12 99 PHE A N 1
ATOM 761 C CA . PHE A 1 99 ? -6.287 2.548 3.905 1.00 96.12 99 PHE A CA 1
ATOM 762 C C . PHE A 1 99 ? -7.282 1.636 3.183 1.00 96.12 99 PHE A C 1
ATOM 764 O O . PHE A 1 99 ? -7.762 0.656 3.753 1.00 96.12 99 PHE A O 1
ATOM 771 N N . ASP A 1 100 ? -7.511 1.925 1.905 1.00 96.38 100 ASP A N 1
ATOM 772 C CA . ASP A 1 100 ? -8.425 1.195 1.021 1.00 96.38 100 ASP A CA 1
ATOM 773 C C . ASP A 1 100 ? -7.708 0.104 0.217 1.00 96.38 100 ASP A C 1
ATOM 775 O O . ASP A 1 100 ? -8.325 -0.853 -0.249 1.00 96.38 100 ASP A O 1
ATOM 779 N N . GLY A 1 101 ? -6.387 0.220 0.061 1.00 97.62 101 GLY A N 1
ATOM 780 C CA . GLY A 1 101 ? -5.608 -0.714 -0.739 1.00 97.62 101 GLY A CA 1
ATOM 781 C C . GLY A 1 101 ? -4.143 -0.813 -0.337 1.00 97.62 101 GLY A C 1
ATOM 782 O O . GLY A 1 101 ? -3.595 0.058 0.344 1.00 97.62 101 GLY A O 1
ATOM 783 N N . ILE A 1 102 ? -3.495 -1.887 -0.787 1.00 98.31 102 ILE A N 1
ATOM 784 C CA . ILE A 1 102 ? -2.062 -2.131 -0.609 1.00 98.31 102 ILE A CA 1
ATOM 785 C C . ILE A 1 102 ? -1.401 -2.241 -1.979 1.00 98.31 102 ILE A C 1
ATOM 787 O O . ILE A 1 102 ? -1.725 -3.129 -2.762 1.00 98.31 102 ILE A O 1
ATOM 791 N N . TRP A 1 103 ? -0.428 -1.376 -2.238 1.00 98.00 103 TRP A N 1
ATOM 792 C CA . TRP A 1 103 ? 0.522 -1.499 -3.337 1.00 98.00 103 TRP A CA 1
ATOM 793 C C . TRP A 1 103 ? 1.752 -2.271 -2.862 1.00 98.00 103 TRP A C 1
ATOM 795 O O . TRP A 1 103 ? 2.355 -1.911 -1.850 1.00 98.00 103 TRP A O 1
ATOM 805 N N . ILE A 1 104 ? 2.187 -3.272 -3.623 1.00 97.81 104 ILE A N 1
ATOM 806 C CA . ILE A 1 104 ? 3.397 -4.055 -3.351 1.00 97.81 104 ILE A CA 1
ATOM 807 C C . ILE A 1 104 ? 4.370 -3.918 -4.522 1.00 97.81 104 ILE A C 1
ATOM 809 O O . ILE A 1 104 ? 4.035 -4.246 -5.659 1.00 97.81 104 ILE A O 1
ATOM 813 N N . ASP A 1 105 ? 5.598 -3.485 -4.240 1.00 96.81 105 ASP A N 1
ATOM 814 C CA . ASP A 1 105 ? 6.725 -3.596 -5.168 1.00 96.81 105 ASP A CA 1
ATOM 815 C C . ASP A 1 105 ? 7.496 -4.899 -4.928 1.00 96.81 105 ASP A C 1
ATOM 817 O O . ASP A 1 105 ? 8.267 -5.026 -3.972 1.00 96.81 105 ASP A O 1
ATOM 821 N N . THR A 1 106 ? 7.313 -5.876 -5.819 1.00 96.44 106 THR A N 1
ATOM 822 C CA . THR A 1 106 ? 7.931 -7.211 -5.703 1.00 96.44 106 THR A CA 1
ATOM 823 C C . THR A 1 106 ? 9.453 -7.177 -5.734 1.00 96.44 106 THR A C 1
ATOM 825 O O . THR A 1 106 ? 10.101 -8.098 -5.233 1.00 96.44 106 THR A O 1
ATOM 828 N N . TYR A 1 107 ? 10.061 -6.110 -6.260 1.00 95.25 107 TYR A N 1
ATOM 829 C CA . TYR A 1 107 ? 11.515 -5.969 -6.237 1.00 95.25 107 TYR A CA 1
ATOM 830 C C . TYR A 1 107 ? 12.056 -5.847 -4.811 1.00 95.25 107 TYR A C 1
ATOM 832 O O . TYR A 1 107 ? 13.213 -6.197 -4.579 1.00 95.25 107 TYR A O 1
ATOM 840 N N . GLY A 1 108 ? 11.227 -5.419 -3.858 1.00 93.56 108 GLY A N 1
ATOM 841 C CA . GLY A 1 108 ? 11.569 -5.374 -2.443 1.00 93.56 108 GLY A CA 1
ATOM 842 C C . GLY A 1 108 ? 11.606 -6.738 -1.752 1.00 93.56 108 GLY A C 1
ATOM 843 O O . GLY A 1 108 ? 12.183 -6.858 -0.677 1.00 93.56 108 GLY A O 1
ATOM 844 N N . TYR A 1 109 ? 11.038 -7.772 -2.377 1.00 93.75 109 TYR A N 1
ATOM 845 C CA . TYR A 1 109 ? 10.811 -9.091 -1.776 1.00 93.75 109 TYR A CA 1
ATOM 846 C C . TYR A 1 109 ? 11.637 -10.204 -2.432 1.00 93.75 109 TYR A C 1
ATOM 848 O O . TYR A 1 109 ? 11.367 -11.382 -2.237 1.00 93.75 109 TYR A O 1
ATOM 856 N N . VAL A 1 110 ? 12.675 -9.870 -3.204 1.00 91.94 110 VAL A N 1
ATOM 857 C CA . VAL A 1 110 ? 13.475 -10.869 -3.947 1.00 91.94 110 VAL A CA 1
ATOM 858 C C . VAL A 1 110 ? 14.150 -11.923 -3.066 1.00 91.94 110 VAL A C 1
ATOM 860 O O . VAL A 1 110 ? 14.374 -13.038 -3.533 1.00 91.94 110 VAL A O 1
ATOM 863 N N . ASP A 1 111 ? 14.460 -11.583 -1.814 1.00 89.44 111 ASP A N 1
ATOM 864 C CA . ASP A 1 111 ? 15.059 -12.504 -0.843 1.00 89.44 111 ASP A CA 1
ATOM 865 C C . ASP A 1 111 ? 14.005 -13.339 -0.092 1.00 89.44 111 ASP A C 1
ATOM 867 O O . ASP A 1 111 ? 14.346 -14.349 0.523 1.00 89.44 111 ASP A O 1
ATOM 871 N N . ASN A 1 112 ? 12.731 -12.933 -0.150 1.00 88.94 112 ASN A N 1
ATOM 872 C CA . ASN A 1 112 ? 11.604 -13.589 0.510 1.00 88.94 112 ASN A CA 1
ATOM 873 C C . ASN A 1 112 ? 10.303 -13.458 -0.317 1.00 88.94 112 ASN A C 1
ATOM 875 O O . ASN A 1 112 ? 9.358 -12.798 0.121 1.00 88.94 112 ASN A O 1
ATOM 879 N N . PRO A 1 113 ? 10.239 -14.043 -1.529 1.00 91.06 113 PRO A N 1
ATOM 880 C CA . PRO A 1 113 ? 9.086 -13.879 -2.416 1.00 91.06 113 PRO A CA 1
ATOM 881 C C . PRO A 1 113 ? 7.802 -14.479 -1.827 1.00 91.06 113 PRO A C 1
ATOM 883 O O . PRO A 1 113 ? 6.723 -13.940 -2.056 1.00 91.06 113 PRO A O 1
ATOM 886 N N . ASP A 1 114 ? 7.928 -15.526 -1.004 1.00 95.38 114 ASP A N 1
ATOM 887 C CA . ASP A 1 114 ? 6.809 -16.191 -0.328 1.00 95.38 114 ASP A CA 1
ATOM 888 C C . ASP A 1 114 ? 6.015 -15.233 0.582 1.00 95.38 114 ASP A C 1
ATOM 890 O O . ASP A 1 114 ? 4.837 -15.464 0.844 1.00 95.38 114 ASP A O 1
ATOM 894 N N . GLU A 1 115 ? 6.627 -14.148 1.073 1.00 94.81 115 GLU A N 1
ATOM 895 C CA . GLU A 1 115 ? 5.926 -13.142 1.879 1.00 94.81 115 GLU A CA 1
ATOM 896 C C . GLU A 1 115 ? 4.868 -12.394 1.067 1.00 94.81 115 GLU A C 1
ATOM 898 O O . GLU A 1 115 ? 3.794 -12.108 1.593 1.00 94.81 115 GLU A O 1
ATOM 903 N N . VAL A 1 116 ? 5.122 -12.131 -0.221 1.00 97.06 116 VAL A N 1
ATOM 904 C CA . VAL A 1 116 ? 4.121 -11.521 -1.107 1.00 97.06 116 VAL A CA 1
ATOM 905 C C . VAL A 1 116 ? 2.922 -12.453 -1.236 1.00 97.06 116 VAL A C 1
ATOM 907 O O . VAL A 1 116 ? 1.795 -12.018 -1.009 1.00 97.06 116 VAL A O 1
ATOM 910 N N . ASP A 1 117 ? 3.159 -13.737 -1.506 1.00 96.75 117 ASP A N 1
ATOM 911 C CA . ASP A 1 117 ? 2.092 -14.734 -1.641 1.00 96.75 117 ASP A CA 1
ATOM 912 C C . ASP A 1 117 ? 1.273 -14.872 -0.347 1.00 96.75 117 ASP A C 1
ATOM 914 O O . ASP A 1 117 ? 0.044 -14.921 -0.390 1.00 96.75 117 ASP A O 1
ATOM 918 N N . GLN A 1 118 ? 1.930 -14.849 0.817 1.00 97.69 118 GLN A N 1
ATOM 919 C CA . GLN A 1 118 ? 1.257 -14.883 2.120 1.00 97.69 118 GLN A CA 1
ATOM 920 C C . GLN A 1 118 ? 0.399 -13.639 2.370 1.00 97.69 118 GLN A C 1
ATOM 922 O O . GLN A 1 118 ? -0.686 -13.749 2.944 1.00 97.69 118 GLN A O 1
ATOM 927 N N . ILE A 1 119 ? 0.857 -12.454 1.951 1.00 97.88 119 ILE A N 1
ATOM 928 C CA . ILE A 1 119 ? 0.068 -11.220 2.048 1.00 97.88 119 ILE A CA 1
ATOM 929 C C . ILE A 1 119 ? -1.160 -11.317 1.139 1.00 97.88 119 ILE A C 1
ATOM 931 O O . ILE A 1 119 ? -2.269 -11.041 1.599 1.00 97.88 119 ILE A O 1
ATOM 935 N N . VAL A 1 120 ? -0.990 -11.751 -0.115 1.00 97.81 120 VAL A N 1
ATOM 936 C CA . VAL A 1 120 ? -2.100 -11.947 -1.064 1.00 97.81 120 VAL A CA 1
ATOM 937 C C . VAL A 1 120 ? -3.121 -12.941 -0.505 1.00 97.81 120 VAL A C 1
ATOM 939 O O . VAL A 1 120 ? -4.318 -12.653 -0.498 1.00 97.81 120 VAL A O 1
ATOM 942 N N . GLU A 1 121 ? -2.668 -14.080 0.026 1.00 97.25 121 GLU A N 1
ATOM 943 C CA . GLU A 1 121 ? -3.534 -15.098 0.631 1.00 97.25 121 GLU A CA 1
ATOM 944 C C . GLU A 1 121 ? -4.289 -14.556 1.854 1.00 97.25 121 GLU A C 1
ATOM 946 O O . GLU A 1 121 ? -5.497 -14.773 1.985 1.00 97.25 121 GLU A O 1
ATOM 951 N N . ALA A 1 122 ? -3.608 -13.805 2.725 1.00 97.00 122 ALA A N 1
ATOM 952 C CA . ALA A 1 122 ? -4.217 -13.208 3.909 1.00 97.00 122 ALA A CA 1
ATOM 953 C C . ALA A 1 122 ? -5.284 -12.160 3.558 1.00 97.00 122 ALA A C 1
ATOM 955 O O . ALA A 1 122 ? -6.364 -12.155 4.157 1.00 97.00 122 ALA A O 1
ATOM 956 N N . VAL A 1 123 ? -5.013 -11.299 2.569 1.00 97.25 123 VAL A N 1
ATOM 957 C CA . VAL A 1 123 ? -6.006 -10.340 2.060 1.00 97.25 123 VAL A CA 1
ATOM 958 C C . VAL A 1 123 ? -7.125 -11.061 1.312 1.00 97.25 123 VAL A C 1
ATOM 960 O O . VAL A 1 123 ? -8.265 -10.610 1.359 1.00 97.25 123 VAL A O 1
ATOM 963 N N . GLY A 1 124 ? -6.847 -12.219 0.708 1.00 96.44 124 GLY A N 1
ATOM 964 C CA . GLY A 1 124 ? -7.830 -13.121 0.110 1.00 96.44 124 GLY A CA 1
ATOM 965 C C . GLY A 1 124 ? -8.518 -12.554 -1.130 1.00 96.44 124 GLY A C 1
ATOM 966 O O . GLY A 1 124 ? -9.713 -12.792 -1.310 1.00 96.44 124 GLY A O 1
ATOM 967 N N . VAL A 1 125 ? -7.776 -11.799 -1.942 1.00 94.06 125 VAL A N 1
ATOM 968 C CA . VAL A 1 125 ? -8.225 -11.211 -3.214 1.00 94.06 125 VAL A CA 1
ATOM 969 C C . VAL A 1 125 ? -7.311 -11.655 -4.352 1.00 94.06 125 VAL A C 1
ATOM 971 O O . VAL A 1 125 ? -6.149 -11.990 -4.128 1.00 94.06 125 VAL A O 1
ATOM 974 N N . GLU A 1 126 ? -7.828 -11.651 -5.579 1.00 95.94 126 GLU A N 1
ATOM 975 C CA . GLU A 1 126 ? -6.972 -11.745 -6.762 1.00 95.94 126 GLU A CA 1
ATOM 976 C C . GLU A 1 126 ? -6.303 -10.375 -6.978 1.00 95.94 126 GLU A C 1
ATOM 978 O O . GLU A 1 126 ? -7.021 -9.378 -7.092 1.00 95.94 126 GLU A O 1
ATOM 983 N N . PRO A 1 127 ? -4.960 -10.284 -6.969 1.00 97.69 127 PRO A N 1
ATOM 984 C CA . PRO A 1 127 ? -4.275 -9.008 -7.122 1.00 97.69 127 PRO A CA 1
ATOM 985 C C . PRO A 1 127 ? -4.456 -8.454 -8.535 1.00 97.69 127 PRO A C 1
ATOM 987 O O . PRO A 1 127 ? -4.364 -9.199 -9.514 1.00 97.69 127 PRO A O 1
ATOM 990 N N . LEU A 1 128 ? -4.576 -7.131 -8.658 1.00 98.19 128 LEU A N 1
ATOM 991 C CA . LEU A 1 128 ? -4.175 -6.491 -9.909 1.00 98.19 128 LEU A CA 1
ATOM 992 C C . LEU A 1 128 ? -2.656 -6.584 -10.023 1.00 98.19 128 LEU A C 1
ATOM 994 O O . LEU A 1 128 ? -1.942 -6.378 -9.041 1.00 98.19 128 LEU A O 1
ATOM 998 N N . VAL A 1 129 ? -2.165 -6.860 -11.225 1.00 98.38 129 VAL A N 1
ATOM 999 C CA . VAL A 1 129 ? -0.735 -7.006 -11.511 1.00 98.38 129 VAL A CA 1
ATOM 1000 C C . VAL A 1 129 ? -0.375 -6.074 -12.663 1.00 98.38 129 VAL A C 1
ATOM 1002 O O . VAL A 1 129 ? -1.103 -6.026 -13.655 1.00 98.38 129 VAL A O 1
ATOM 1005 N N . SER A 1 130 ? 0.726 -5.329 -12.545 1.00 97.81 1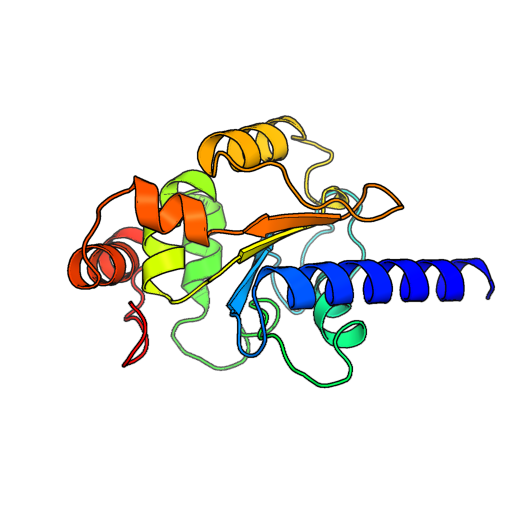30 SER A N 1
ATOM 1006 C CA . SER A 1 130 ? 1.240 -4.509 -13.649 1.00 97.81 130 SER A CA 1
ATOM 1007 C C . SER A 1 130 ? 1.669 -5.378 -14.836 1.00 97.81 130 SER A C 1
ATOM 1009 O O . SER A 1 130 ? 2.025 -6.543 -14.657 1.00 97.81 130 SER A O 1
ATOM 1011 N N . ASP A 1 131 ? 1.687 -4.829 -16.055 1.00 96.69 131 ASP A N 1
ATOM 1012 C CA . ASP A 1 131 ? 1.998 -5.613 -17.266 1.00 96.69 131 ASP A CA 1
ATOM 1013 C C . ASP A 1 131 ? 3.401 -6.244 -17.216 1.00 96.69 131 ASP A C 1
ATOM 1015 O O . ASP A 1 131 ? 3.638 -7.319 -17.772 1.00 96.69 131 ASP A O 1
ATOM 1019 N N . ASP A 1 132 ? 4.344 -5.581 -16.541 1.00 94.94 132 ASP A N 1
ATOM 1020 C CA . ASP A 1 132 ? 5.704 -6.076 -16.310 1.00 94.94 132 ASP A CA 1
ATOM 1021 C C . ASP A 1 132 ? 5.833 -7.041 -15.116 1.00 94.94 132 ASP A C 1
ATOM 1023 O O . ASP A 1 132 ? 6.925 -7.547 -14.852 1.00 94.94 132 ASP A O 1
ATOM 1027 N N . GLY A 1 133 ? 4.739 -7.311 -14.398 1.00 95.44 133 GLY A N 1
ATOM 1028 C CA . GLY A 1 133 ? 4.682 -8.220 -13.252 1.00 95.44 133 GLY A CA 1
ATOM 1029 C C . GLY A 1 133 ? 5.335 -7.686 -11.979 1.00 95.44 133 GLY A C 1
ATOM 1030 O O . GLY A 1 133 ? 5.443 -8.419 -10.997 1.00 95.44 133 GLY A O 1
ATOM 1031 N N . ARG A 1 134 ? 5.816 -6.438 -11.981 1.00 95.62 134 ARG A N 1
ATOM 1032 C CA . ARG A 1 134 ? 6.566 -5.875 -10.857 1.00 95.62 134 ARG A CA 1
ATOM 1033 C C . ARG A 1 134 ? 5.665 -5.448 -9.705 1.00 95.62 134 ARG A C 1
ATOM 1035 O O . ARG A 1 134 ? 6.037 -5.656 -8.549 1.00 95.62 134 ARG A O 1
ATOM 1042 N N . PHE A 1 135 ? 4.543 -4.811 -10.007 1.00 98.12 135 PHE A N 1
ATOM 1043 C CA . PHE A 1 135 ? 3.665 -4.230 -9.006 1.00 98.12 135 PHE A CA 1
ATOM 1044 C C . PHE A 1 135 ? 2.404 -5.053 -8.847 1.00 98.12 135 PHE A C 1
ATOM 1046 O O . PHE A 1 135 ? 1.810 -5.496 -9.830 1.00 98.12 135 PHE A O 1
ATOM 1053 N N . LEU A 1 136 ? 2.004 -5.232 -7.593 1.00 98.50 136 LEU A N 1
ATOM 1054 C CA . LEU A 1 136 ? 0.724 -5.814 -7.231 1.00 98.50 136 LEU A CA 1
ATOM 1055 C C . LEU A 1 136 ? -0.103 -4.778 -6.482 1.00 98.50 136 LEU A C 1
ATOM 1057 O O . LEU A 1 136 ? 0.433 -3.972 -5.720 1.00 98.50 136 LEU A O 1
ATOM 1061 N N . PHE A 1 137 ? -1.413 -4.836 -6.676 1.00 98.62 137 PHE A N 1
ATOM 1062 C CA . PHE A 1 137 ? -2.369 -4.068 -5.904 1.00 98.62 137 PHE A CA 1
ATOM 1063 C C . PHE A 1 137 ? -3.428 -4.988 -5.308 1.00 98.62 137 PHE A C 1
ATOM 1065 O O . PHE A 1 137 ? -3.992 -5.841 -5.997 1.00 98.62 137 PHE A O 1
ATOM 1072 N N . LEU A 1 138 ? -3.674 -4.802 -4.013 1.00 98.62 138 LEU A N 1
ATOM 1073 C CA . LEU A 1 138 ? -4.657 -5.532 -3.228 1.00 98.62 138 LEU A CA 1
ATOM 1074 C C . LEU A 1 138 ? -5.710 -4.553 -2.725 1.00 98.62 138 LEU A C 1
ATOM 1076 O O . LEU A 1 138 ? -5.403 -3.670 -1.927 1.00 98.62 138 LEU A O 1
ATOM 1080 N N . ASP A 1 139 ? -6.945 -4.742 -3.163 1.00 97.75 139 ASP A N 1
ATOM 1081 C CA . ASP A 1 139 ? -8.102 -3.994 -2.680 1.00 97.75 139 ASP A CA 1
ATOM 1082 C C . ASP A 1 139 ? -8.574 -4.562 -1.337 1.00 97.75 139 ASP A C 1
ATOM 1084 O O . ASP A 1 139 ? -8.874 -5.754 -1.209 1.00 97.75 139 ASP A O 1
ATOM 1088 N N . LEU A 1 140 ? -8.624 -3.709 -0.315 1.00 97.12 140 LEU A N 1
ATOM 1089 C CA . LEU A 1 140 ? -9.000 -4.104 1.037 1.00 97.12 140 LEU A CA 1
ATOM 1090 C C . LEU A 1 140 ? -10.513 -4.047 1.282 1.00 97.12 140 LEU A C 1
ATOM 1092 O O . LEU A 1 140 ? -10.958 -4.479 2.346 1.00 97.12 140 LEU A O 1
ATOM 1096 N N . THR A 1 141 ? -11.327 -3.604 0.323 1.00 92.31 141 THR A N 1
ATOM 1097 C CA . THR A 1 141 ? -12.785 -3.459 0.478 1.00 92.31 141 THR A CA 1
ATOM 1098 C C . THR A 1 141 ? -13.466 -4.787 0.813 1.00 92.31 141 THR A C 1
ATOM 1100 O O . THR A 1 141 ? -14.349 -4.861 1.674 1.00 92.31 141 THR A O 1
ATOM 1103 N N . ASP A 1 142 ? -13.080 -5.869 0.135 1.00 91.25 142 ASP A N 1
ATOM 1104 C CA . ASP A 1 142 ? -13.595 -7.214 0.426 1.00 91.25 142 ASP A CA 1
ATOM 1105 C C . ASP A 1 142 ? -13.036 -7.767 1.738 1.00 91.25 142 ASP A C 1
ATOM 1107 O O . ASP A 1 142 ? -13.753 -8.431 2.492 1.00 91.25 142 ASP A O 1
ATOM 1111 N N . PHE A 1 143 ? -11.767 -7.488 2.040 1.00 94.25 143 PHE A N 1
ATOM 1112 C CA . PHE A 1 143 ? -11.154 -7.883 3.303 1.00 94.25 143 PHE A CA 1
ATOM 1113 C C . PHE A 1 143 ? -11.878 -7.232 4.493 1.00 94.25 143 PHE A C 1
ATOM 1115 O O . PHE A 1 143 ? -12.340 -7.954 5.377 1.00 94.25 143 PHE A O 1
ATOM 1122 N N . ALA A 1 144 ? -12.096 -5.914 4.462 1.00 93.38 144 ALA A N 1
ATOM 1123 C CA . ALA A 1 144 ? -12.821 -5.153 5.481 1.00 93.38 144 ALA A CA 1
ATOM 1124 C C . ALA A 1 144 ? -14.227 -5.711 5.741 1.00 93.38 144 ALA A C 1
ATOM 1126 O O . ALA A 1 144 ? -14.633 -5.898 6.886 1.00 93.38 144 ALA A O 1
ATOM 1127 N N . ARG A 1 145 ? -14.958 -6.073 4.679 1.00 91.12 145 ARG A N 1
ATOM 1128 C CA . ARG A 1 145 ? -16.287 -6.689 4.810 1.00 91.12 145 ARG A CA 1
ATOM 1129 C C . ARG A 1 145 ? -16.251 -8.068 5.473 1.00 91.12 145 ARG A C 1
ATOM 1131 O O . ARG A 1 145 ? -17.200 -8.426 6.169 1.00 91.12 145 ARG A O 1
ATOM 1138 N N . ARG A 1 146 ? -15.192 -8.856 5.255 1.00 93.38 146 ARG A N 1
ATOM 1139 C CA . ARG A 1 146 ? -15.063 -10.223 5.792 1.00 93.38 146 ARG A CA 1
ATOM 1140 C C . ARG A 1 146 ? -14.601 -10.271 7.244 1.00 93.38 146 ARG A C 1
ATOM 1142 O O . ARG A 1 146 ? -14.966 -11.224 7.929 1.00 93.38 146 ARG A O 1
ATOM 1149 N N . THR A 1 147 ? -13.827 -9.292 7.721 1.00 90.00 147 THR A N 1
ATOM 1150 C CA . THR A 1 147 ? -13.386 -9.273 9.129 1.00 90.00 147 THR A CA 1
ATOM 1151 C C . THR A 1 147 ? -14.553 -9.068 10.096 1.00 90.00 147 THR A C 1
ATOM 1153 O O . THR A 1 147 ? -14.467 -9.513 11.239 1.00 90.00 147 THR A O 1
ATOM 1156 N N . ALA A 1 148 ? -15.641 -8.432 9.638 1.00 89.31 148 ALA A N 1
ATOM 1157 C CA . ALA A 1 148 ? -16.815 -8.070 10.438 1.00 89.31 148 ALA A CA 1
ATOM 1158 C C . ALA A 1 148 ? -16.485 -7.236 11.693 1.00 89.31 148 ALA A C 1
ATOM 1160 O O . ALA A 1 148 ? -17.298 -7.169 12.616 1.00 89.31 148 ALA A O 1
ATOM 1161 N N . MET A 1 149 ? -15.305 -6.609 11.715 1.00 94.25 149 MET A N 1
ATOM 1162 C CA . MET A 1 149 ? -14.910 -5.665 12.752 1.00 94.25 149 MET A CA 1
ATOM 1163 C C . MET A 1 149 ? -15.685 -4.367 12.565 1.00 94.25 149 MET A C 1
ATOM 1165 O O . MET A 1 149 ? -15.932 -3.923 11.444 1.00 94.25 149 MET A O 1
ATOM 1169 N N . THR A 1 150 ? -16.075 -3.766 13.676 1.00 95.44 150 THR A N 1
ATOM 1170 C CA . THR A 1 150 ? -16.628 -2.420 13.686 1.00 95.44 150 THR A CA 1
ATOM 1171 C C . THR A 1 150 ? -15.533 -1.391 13.436 1.00 95.44 150 THR A C 1
ATOM 1173 O O . THR A 1 150 ? -14.377 -1.598 13.801 1.00 95.44 150 THR A O 1
ATOM 1176 N N . ASP A 1 151 ? -15.936 -0.260 12.877 1.00 94.19 151 ASP A N 1
ATOM 1177 C CA . ASP A 1 151 ? -15.198 1.002 12.814 1.00 94.19 151 ASP A CA 1
ATOM 1178 C C . ASP A 1 151 ? -14.354 1.250 14.087 1.00 94.19 151 ASP A C 1
ATOM 1180 O O . ASP A 1 151 ? -13.125 1.276 14.055 1.00 94.19 151 ASP A O 1
ATOM 1184 N N . GLU A 1 152 ? -14.988 1.239 15.265 1.00 95.31 152 GLU A N 1
ATOM 1185 C CA . GLU A 1 152 ? -14.298 1.418 16.552 1.00 95.31 152 GLU A CA 1
ATOM 1186 C C . GLU A 1 152 ? -13.204 0.366 16.825 1.00 95.31 152 GLU A C 1
ATOM 1188 O O . GLU A 1 152 ? -12.134 0.697 17.334 1.00 95.31 152 GLU A O 1
ATOM 1193 N N . GLU A 1 153 ? -13.436 -0.903 16.481 1.00 97.12 153 GLU A N 1
ATOM 1194 C CA . GLU A 1 153 ? -12.444 -1.970 16.670 1.00 97.12 153 GLU A CA 1
ATOM 1195 C C . GLU A 1 153 ? -11.252 -1.819 15.720 1.00 97.12 153 GLU A C 1
ATOM 1197 O O . GLU A 1 153 ? -10.114 -2.077 16.120 1.00 97.12 153 GLU A O 1
ATOM 1202 N N . LEU A 1 154 ? -11.486 -1.387 14.479 1.00 96.44 154 LEU A N 1
ATOM 1203 C CA . LEU A 1 154 ? -10.423 -1.105 13.512 1.00 96.44 154 LEU A CA 1
ATOM 1204 C C . LEU A 1 154 ? -9.582 0.088 13.974 1.00 96.44 154 LEU A C 1
ATOM 1206 O O . LEU A 1 154 ? -8.348 0.017 13.996 1.00 96.44 154 LEU A O 1
ATOM 1210 N N . ARG A 1 155 ? -10.237 1.154 14.442 1.00 94.25 155 ARG A N 1
ATOM 1211 C CA . ARG A 1 155 ? -9.562 2.321 15.020 1.00 94.25 155 ARG A CA 1
ATOM 1212 C C . ARG A 1 155 ? -8.737 1.953 16.245 1.00 94.25 155 ARG A C 1
ATOM 1214 O O . ARG A 1 155 ? -7.594 2.394 16.375 1.00 94.25 155 ARG A O 1
ATOM 1221 N N . GLN A 1 156 ? -9.282 1.115 17.124 1.00 96.12 156 GLN A N 1
ATOM 1222 C CA . GLN A 1 156 ? -8.563 0.635 18.299 1.00 96.12 156 GLN A CA 1
ATOM 1223 C C . GLN A 1 156 ? -7.373 -0.252 17.911 1.00 96.12 156 GLN A C 1
ATOM 1225 O O . GLN A 1 156 ? -6.312 -0.136 18.520 1.00 96.12 156 GLN A O 1
ATOM 1230 N N . ALA A 1 157 ? -7.486 -1.069 16.858 1.00 96.56 157 ALA A N 1
ATOM 1231 C CA . ALA A 1 157 ? -6.369 -1.871 16.362 1.00 96.56 157 ALA A CA 1
ATOM 1232 C C . ALA A 1 157 ? -5.187 -1.004 15.895 1.00 96.56 157 ALA A C 1
ATOM 1234 O O . ALA A 1 157 ? -4.036 -1.362 16.143 1.00 96.56 157 ALA A O 1
ATOM 1235 N N . ALA A 1 158 ? -5.437 0.155 15.278 1.00 94.12 158 ALA A N 1
ATOM 1236 C CA . ALA A 1 158 ? -4.375 1.101 14.925 1.00 94.12 158 ALA A CA 1
ATOM 1237 C C . ALA A 1 158 ? -3.635 1.648 16.158 1.00 94.12 158 ALA A C 1
ATOM 1239 O O . ALA A 1 158 ? -2.405 1.765 16.150 1.00 94.12 158 ALA A O 1
ATOM 1240 N N . ILE A 1 159 ? -4.357 1.908 17.248 1.00 94.31 159 ILE A N 1
ATOM 1241 C CA . ILE A 1 159 ? -3.768 2.350 18.516 1.00 94.31 159 ILE A CA 1
ATOM 1242 C C . ILE A 1 159 ? -2.970 1.209 19.157 1.00 94.31 159 ILE A C 1
ATOM 1244 O O . ILE A 1 159 ? -1.815 1.402 19.535 1.00 94.31 159 ILE A O 1
ATOM 1248 N N . ASP A 1 160 ? -3.553 0.017 19.247 1.00 96.12 160 ASP A N 1
ATOM 1249 C CA . ASP A 1 160 ? -2.969 -1.113 19.972 1.00 96.12 160 ASP A CA 1
ATOM 1250 C C . ASP A 1 160 ? -1.749 -1.705 19.257 1.00 96.12 160 ASP A C 1
ATOM 1252 O O . ASP A 1 160 ? -0.756 -2.053 19.900 1.00 96.12 160 ASP A O 1
ATOM 1256 N N . LEU A 1 161 ? -1.812 -1.826 17.928 1.00 95.31 161 LEU A N 1
ATOM 1257 C CA . LEU A 1 161 ? -0.764 -2.464 17.129 1.00 95.31 161 LEU A CA 1
ATOM 1258 C C . LEU A 1 161 ? 0.326 -1.479 16.714 1.00 95.31 161 LEU A C 1
ATOM 1260 O O . LEU A 1 161 ? 1.504 -1.839 16.692 1.00 95.31 161 LEU A O 1
ATOM 1264 N N . LEU A 1 162 ? -0.058 -0.249 16.362 1.00 92.12 162 LEU A N 1
ATOM 1265 C CA . LEU A 1 162 ? 0.839 0.717 15.726 1.00 92.12 162 LEU A CA 1
ATOM 1266 C C . LEU A 1 162 ? 1.104 1.955 16.589 1.00 92.12 162 LEU A C 1
ATOM 1268 O O . LEU A 1 162 ? 2.028 2.711 16.286 1.00 92.12 162 LEU A O 1
ATOM 1272 N N . GLY A 1 163 ? 0.348 2.156 17.673 1.00 91.75 163 GLY A N 1
ATOM 1273 C CA . GLY A 1 163 ? 0.490 3.320 18.547 1.00 91.75 163 GLY A CA 1
ATOM 1274 C C . GLY A 1 163 ? 0.037 4.627 17.898 1.00 91.75 163 GLY A C 1
ATOM 1275 O O . GLY A 1 163 ? 0.476 5.692 18.326 1.00 91.75 163 GLY A O 1
ATOM 1276 N N . VAL A 1 164 ? -0.796 4.558 16.855 1.00 89.19 164 VAL A N 1
ATOM 1277 C CA . VAL A 1 164 ? -1.243 5.723 16.081 1.00 89.19 164 VAL A CA 1
ATOM 1278 C C . VAL A 1 164 ? -2.711 5.974 16.340 1.00 89.19 164 VAL A C 1
ATOM 1280 O O . VAL A 1 164 ? -3.527 5.066 16.224 1.00 89.19 164 VAL A O 1
ATOM 1283 N N . THR A 1 165 ? -3.047 7.227 16.628 1.00 89.06 165 THR A N 1
ATOM 1284 C CA . THR A 1 165 ? -4.439 7.673 16.668 1.00 89.06 165 THR A CA 1
ATOM 1285 C C . THR A 1 165 ? -4.947 7.859 15.238 1.00 89.06 165 THR A C 1
ATOM 1287 O O . THR A 1 165 ? -4.393 8.698 14.519 1.00 89.06 165 THR A O 1
ATOM 1290 N N . PRO A 1 166 ? -5.994 7.135 14.811 1.00 87.81 166 PRO A N 1
ATOM 1291 C CA . PRO A 1 166 ? -6.555 7.321 13.483 1.00 87.81 166 PRO A CA 1
ATOM 1292 C C . PRO A 1 166 ? -7.141 8.722 13.279 1.00 87.81 166 PRO A C 1
ATOM 1294 O O . PRO A 1 166 ? -7.691 9.292 14.232 1.00 87.81 166 PRO A O 1
ATOM 1297 N N . PRO A 1 167 ? -7.087 9.271 12.052 1.00 83.69 167 PRO A N 1
ATOM 1298 C CA . PRO A 1 167 ? -7.738 10.535 11.724 1.00 83.69 167 PRO A CA 1
ATOM 1299 C C . PRO A 1 167 ? -9.239 10.521 12.051 1.00 83.69 167 PRO A C 1
ATOM 1301 O O . PRO A 1 167 ? -9.872 9.470 12.155 1.00 83.69 167 PRO A O 1
ATOM 1304 N N . GLU A 1 168 ? -9.832 11.701 12.226 1.00 80.38 168 GLU A N 1
ATOM 1305 C CA . GLU A 1 168 ? -11.287 11.803 12.357 1.00 80.38 168 GLU A CA 1
ATOM 1306 C C . GLU A 1 168 ? -11.960 11.413 11.034 1.00 80.38 168 GLU A C 1
ATOM 1308 O O . GLU A 1 168 ? -11.556 11.883 9.971 1.00 80.38 168 GLU A O 1
ATOM 1313 N N . GLY A 1 169 ? -12.998 10.576 11.102 1.00 75.06 169 GLY A N 1
ATOM 1314 C CA . GLY A 1 169 ? -13.786 10.183 9.932 1.00 75.06 169 GLY A CA 1
ATOM 1315 C C . GLY A 1 169 ? -13.202 9.047 9.087 1.00 75.06 169 GLY A C 1
ATOM 1316 O O . GLY A 1 169 ? -13.833 8.692 8.095 1.00 75.06 169 GLY A O 1
ATOM 1317 N N . THR A 1 170 ? -12.060 8.458 9.465 1.00 78.62 170 THR A N 1
ATOM 1318 C CA . THR A 1 170 ? -11.724 7.097 9.007 1.00 78.62 170 THR A CA 1
ATOM 1319 C C . THR A 1 170 ? -12.677 6.094 9.664 1.00 78.62 170 THR A C 1
ATOM 1321 O O . THR A 1 170 ? -13.176 6.423 10.753 1.00 78.62 170 THR A O 1
ATOM 1324 N N . PRO A 1 171 ? -12.931 4.925 9.029 1.00 64.44 171 PRO A N 1
ATOM 1325 C CA . PRO A 1 171 ? -13.618 3.816 9.686 1.00 64.44 171 PRO A CA 1
ATOM 1326 C C . PRO A 1 171 ? -13.061 3.638 11.093 1.00 64.44 171 PRO A C 1
ATOM 1328 O O . PRO A 1 171 ? -11.821 3.728 11.251 1.00 64.44 171 PRO A O 1
#

Radius of gyration: 15.47 Å; chains: 1; bounding box: 37×32×45 Å

pLDDT: mean 89.07, std 12.58, range [37.47, 98.62]